Protein AF-A0A0U3AII0-F1 (afdb_monomer)

Radius of gyration: 12.85 Å; Cα contacts (8 Å, |Δi|>4): 64; chains: 1; bounding box: 34×19×37 Å

Structure (mmCIF, N/CA/C/O backbone):
data_AF-A0A0U3AII0-F1
#
_entry.id   AF-A0A0U3AII0-F1
#
loop_
_atom_site.group_PDB
_atom_site.id
_atom_site.type_symbol
_atom_site.label_atom_id
_atom_site.label_alt_id
_atom_site.label_comp_id
_atom_site.label_asym_id
_atom_site.label_entity_id
_atom_site.label_seq_id
_atom_site.pdbx_PDB_ins_code
_atom_site.Cartn_x
_atom_site.Cartn_y
_atom_site.Cartn_z
_atom_site.occupancy
_atom_site.B_iso_or_equiv
_atom_site.auth_seq_id
_atom_site.auth_comp_id
_atom_site.auth_asym_id
_atom_site.auth_atom_id
_atom_site.pdbx_PDB_model_num
ATOM 1 N N . MET A 1 1 ? 14.137 8.254 -18.090 1.00 69.31 1 MET A N 1
ATOM 2 C CA . MET A 1 1 ? 12.822 7.748 -17.643 1.00 69.31 1 MET A CA 1
ATOM 3 C C . MET A 1 1 ? 13.065 6.962 -16.368 1.00 69.31 1 MET A C 1
ATOM 5 O O . MET A 1 1 ? 14.175 6.471 -16.215 1.00 69.31 1 MET A O 1
ATOM 9 N N . VAL A 1 2 ? 12.109 6.940 -15.445 1.00 83.81 2 VAL A N 1
ATOM 10 C CA . VAL A 1 2 ? 12.187 6.131 -14.219 1.00 83.81 2 VAL A CA 1
ATOM 11 C C . VAL A 1 2 ? 11.286 4.926 -14.442 1.00 83.81 2 VAL A C 1
ATOM 13 O O . VAL A 1 2 ? 10.139 5.117 -14.841 1.00 83.81 2 VAL A O 1
ATOM 16 N N . ASP A 1 3 ? 11.824 3.726 -14.252 1.00 93.81 3 ASP A N 1
ATOM 17 C CA . ASP A 1 3 ? 11.090 2.480 -14.465 1.00 93.81 3 ASP A CA 1
ATOM 18 C C . ASP A 1 3 ? 10.175 2.164 -13.273 1.00 93.81 3 ASP A C 1
ATOM 20 O O . ASP A 1 3 ? 10.411 2.619 -12.149 1.00 93.81 3 ASP A O 1
ATOM 24 N N . GLU A 1 4 ? 9.120 1.387 -13.527 1.00 95.81 4 GLU A N 1
ATOM 25 C CA . GLU A 1 4 ? 8.249 0.859 -12.475 1.00 95.81 4 GLU A CA 1
ATOM 26 C C . GLU A 1 4 ? 9.070 -0.039 -11.524 1.00 95.81 4 GLU A C 1
ATOM 28 O O . GLU A 1 4 ? 9.826 -0.895 -11.995 1.00 95.81 4 GLU A O 1
ATOM 33 N N . PRO A 1 5 ? 8.955 0.133 -10.194 1.00 97.69 5 PRO A N 1
ATOM 34 C CA . PRO A 1 5 ? 9.640 -0.721 -9.232 1.00 97.69 5 PRO A CA 1
ATOM 35 C C . PRO A 1 5 ? 9.120 -2.161 -9.266 1.00 97.69 5 PRO A C 1
ATOM 37 O O . PRO A 1 5 ? 7.961 -2.428 -9.589 1.00 97.69 5 PRO A O 1
ATOM 40 N N . SER A 1 6 ? 9.966 -3.100 -8.838 1.00 98.06 6 SER A N 1
ATOM 41 C CA . SER A 1 6 ? 9.544 -4.487 -8.645 1.00 98.06 6 SER A CA 1
ATOM 42 C C . SER A 1 6 ? 8.516 -4.614 -7.509 1.00 98.06 6 SER A C 1
ATOM 44 O O . SER A 1 6 ? 8.306 -3.694 -6.710 1.00 98.06 6 SER A O 1
ATOM 46 N N . VAL A 1 7 ? 7.880 -5.784 -7.398 1.00 98.12 7 VAL A N 1
ATOM 47 C CA . VAL A 1 7 ? 6.993 -6.108 -6.265 1.00 98.12 7 VAL A CA 1
ATOM 48 C C . VAL A 1 7 ? 7.742 -5.985 -4.932 1.00 98.12 7 VAL A C 1
ATOM 50 O O . VAL A 1 7 ? 7.228 -5.374 -3.999 1.00 98.12 7 VAL A O 1
ATOM 53 N N . GLU A 1 8 ? 8.974 -6.491 -4.844 1.00 98.38 8 GLU A N 1
ATOM 54 C CA . GLU A 1 8 ? 9.783 -6.436 -3.616 1.00 98.38 8 GLU A CA 1
ATOM 55 C C . GLU A 1 8 ? 10.187 -5.000 -3.245 1.00 98.38 8 GLU A C 1
ATOM 57 O O . GLU A 1 8 ? 10.092 -4.599 -2.077 1.00 98.38 8 GLU A O 1
ATOM 62 N N . ASP A 1 9 ? 10.567 -4.198 -4.244 1.00 98.50 9 ASP A N 1
ATOM 63 C CA . ASP A 1 9 ? 10.886 -2.781 -4.048 1.00 98.50 9 ASP A CA 1
ATO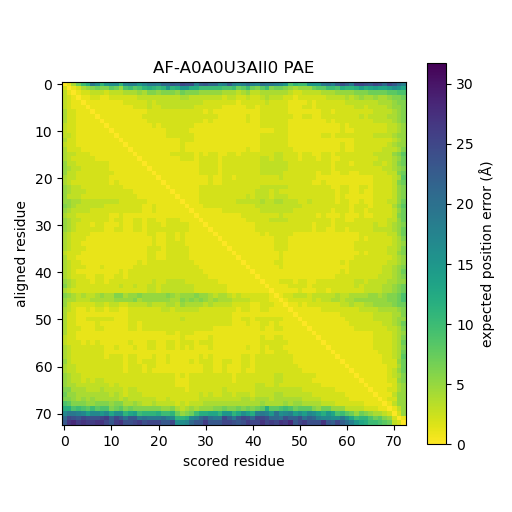M 64 C C . ASP A 1 9 ? 9.648 -2.006 -3.592 1.00 98.50 9 ASP A C 1
ATOM 66 O O . ASP A 1 9 ? 9.716 -1.197 -2.667 1.00 98.50 9 ASP A O 1
ATOM 70 N N . SER A 1 10 ? 8.489 -2.300 -4.182 1.00 98.50 10 SER A N 1
ATOM 71 C CA . SER A 1 10 ? 7.214 -1.673 -3.825 1.00 98.50 10 SER A CA 1
ATOM 72 C C . SER A 1 10 ? 6.788 -2.014 -2.402 1.00 98.50 10 SER A C 1
ATOM 74 O O . SER A 1 10 ? 6.375 -1.121 -1.666 1.00 98.50 10 SER A O 1
ATOM 76 N N . ILE A 1 11 ? 6.955 -3.267 -1.965 1.00 98.75 11 ILE A N 1
ATOM 77 C C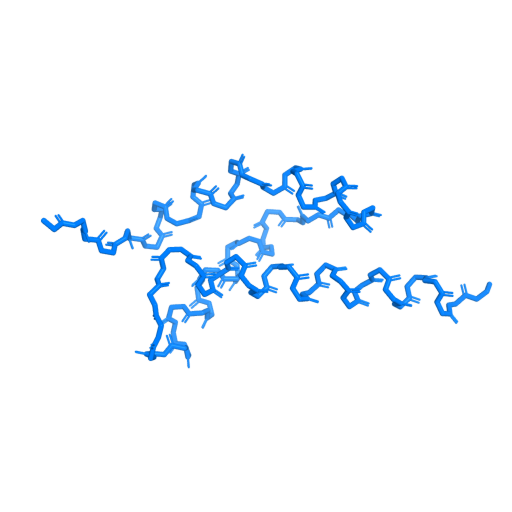A . ILE A 1 11 ? 6.720 -3.661 -0.567 1.00 98.75 11 ILE A CA 1
ATOM 78 C C . ILE A 1 11 ? 7.621 -2.845 0.368 1.00 98.75 11 ILE A C 1
ATOM 80 O O . ILE A 1 11 ? 7.156 -2.334 1.387 1.00 98.75 11 ILE A O 1
ATOM 84 N N . SER A 1 12 ? 8.898 -2.684 0.018 1.00 98.69 12 SER A N 1
ATOM 85 C CA . SER A 1 12 ? 9.850 -1.899 0.813 1.00 98.69 12 SER A CA 1
ATOM 86 C C . SER A 1 12 ? 9.474 -0.414 0.865 1.00 98.69 12 SER A C 1
ATOM 88 O O . SER A 1 12 ? 9.526 0.195 1.936 1.00 98.69 12 SER A O 1
ATOM 90 N N . ILE A 1 13 ? 9.019 0.153 -0.257 1.00 98.56 13 ILE A N 1
ATOM 91 C CA . ILE A 1 13 ? 8.500 1.524 -0.338 1.00 98.56 13 ILE A CA 1
ATOM 92 C C . ILE A 1 13 ? 7.281 1.687 0.572 1.00 98.56 13 ILE A C 1
ATOM 94 O O . ILE A 1 13 ? 7.286 2.580 1.419 1.00 98.56 13 ILE A O 1
ATOM 98 N N . LEU A 1 14 ? 6.270 0.816 0.451 1.00 98.56 14 LEU A N 1
ATOM 99 C CA . LEU A 1 14 ? 5.055 0.887 1.267 1.00 98.56 14 LEU A CA 1
ATOM 100 C C . LEU A 1 14 ? 5.369 0.730 2.759 1.00 98.56 14 LEU A C 1
ATOM 102 O O . LEU A 1 14 ? 4.861 1.503 3.567 1.00 98.56 14 LEU A O 1
ATOM 106 N N . ARG A 1 15 ? 6.260 -0.195 3.142 1.00 98.56 15 ARG A N 1
ATOM 107 C CA . ARG A 1 15 ? 6.739 -0.324 4.531 1.00 98.56 15 ARG A CA 1
ATOM 108 C C . ARG A 1 15 ? 7.376 0.966 5.050 1.00 98.56 15 ARG A C 1
ATOM 110 O O . ARG A 1 15 ? 7.176 1.299 6.212 1.00 98.56 15 ARG A O 1
ATOM 117 N N . GLY A 1 16 ? 8.101 1.699 4.204 1.00 98.38 16 GLY A N 1
ATOM 118 C CA . GLY A 1 16 ? 8.728 2.975 4.563 1.00 98.38 16 GLY A CA 1
ATOM 119 C C . GLY A 1 16 ? 7.749 4.141 4.743 1.00 98.38 16 GLY A C 1
ATOM 120 O O . GLY A 1 16 ? 8.100 5.141 5.370 1.00 98.38 16 GLY A O 1
ATOM 121 N N . ILE A 1 17 ? 6.526 4.034 4.214 1.00 98.12 17 ILE A N 1
ATOM 122 C CA . ILE A 1 17 ? 5.494 5.077 4.331 1.00 98.12 17 ILE A CA 1
ATOM 123 C C . ILE A 1 17 ? 4.304 4.672 5.202 1.00 98.12 17 ILE A C 1
ATOM 125 O O . ILE A 1 17 ? 3.555 5.564 5.599 1.00 98.12 17 ILE A O 1
ATOM 129 N N . LYS A 1 18 ? 4.125 3.384 5.532 1.00 97.44 18 LYS A N 1
ATOM 130 C CA . LYS A 1 18 ? 2.934 2.889 6.243 1.00 97.44 18 LYS A CA 1
ATOM 131 C C . LYS A 1 18 ? 2.681 3.634 7.553 1.00 97.44 18 LYS A C 1
ATOM 133 O O . LYS A 1 18 ? 1.545 4.004 7.804 1.00 97.44 18 LYS A O 1
ATOM 138 N N . ASP A 1 19 ? 3.726 3.956 8.321 1.00 98.00 19 ASP A N 1
ATOM 139 C CA . ASP A 1 19 ? 3.596 4.626 9.622 1.00 98.00 19 ASP A CA 1
ATOM 140 C C . ASP A 1 19 ? 2.940 6.015 9.486 1.00 98.00 19 ASP A C 1
ATOM 142 O O . ASP A 1 19 ? 2.224 6.474 10.376 1.00 98.00 19 ASP A O 1
ATOM 146 N N . LYS A 1 20 ? 3.132 6.688 8.340 1.00 98.12 20 LYS A N 1
ATOM 147 C CA . LYS A 1 20 ? 2.466 7.966 8.044 1.00 98.12 20 LYS A CA 1
ATOM 148 C C . LYS A 1 20 ? 0.970 7.775 7.793 1.00 98.12 20 LYS A C 1
ATOM 150 O O . LYS A 1 20 ? 0.181 8.593 8.255 1.00 98.12 20 LYS A O 1
ATOM 155 N N . TYR A 1 21 ? 0.591 6.709 7.089 1.00 98.19 21 TYR A N 1
ATOM 156 C CA . TYR A 1 21 ? -0.811 6.364 6.829 1.00 98.19 21 TYR A CA 1
ATOM 157 C C . TYR A 1 21 ? -1.510 5.857 8.092 1.00 98.19 21 TYR A C 1
ATOM 159 O O . TYR A 1 21 ? -2.641 6.250 8.360 1.00 98.19 21 TYR A O 1
ATOM 167 N N . GLU A 1 22 ? -0.820 5.061 8.912 1.00 98.25 22 GLU A N 1
ATOM 168 C CA . GLU A 1 22 ? -1.294 4.656 10.237 1.00 98.25 22 GLU A CA 1
ATOM 169 C C . GLU A 1 22 ? -1.621 5.876 11.103 1.00 98.25 22 GLU A C 1
ATOM 171 O O . GLU A 1 22 ? -2.710 5.961 11.669 1.00 98.25 22 GLU A O 1
ATOM 176 N N . LEU A 1 23 ? -0.707 6.853 11.159 1.00 98.12 23 LEU A N 1
ATOM 177 C CA . LEU A 1 23 ? -0.915 8.093 11.904 1.00 98.12 23 LEU A CA 1
ATOM 178 C C . LEU A 1 23 ? -2.062 8.930 11.326 1.00 98.12 23 LEU A C 1
ATOM 180 O O . LEU A 1 23 ? -2.862 9.466 12.090 1.00 98.12 23 LEU A O 1
ATOM 184 N N . HIS A 1 24 ? -2.137 9.054 9.999 1.00 97.69 24 HIS A N 1
ATOM 185 C CA . HIS A 1 24 ? -3.159 9.853 9.327 1.00 97.69 24 HIS A CA 1
ATOM 186 C C . HIS A 1 24 ? -4.573 9.311 9.571 1.00 97.69 24 HIS A C 1
ATOM 188 O O . HIS A 1 24 ? -5.469 10.073 9.927 1.00 97.69 24 HIS A O 1
ATOM 194 N N . HIS A 1 25 ? -4.754 7.995 9.439 1.00 97.50 25 HIS A N 1
ATOM 195 C CA . HIS A 1 25 ? -6.053 7.335 9.600 1.00 97.50 25 HIS A CA 1
ATOM 196 C C . HIS A 1 25 ? -6.360 6.932 11.042 1.00 97.50 25 HIS A C 1
ATOM 198 O O . HIS A 1 25 ? -7.502 6.624 11.373 1.00 97.50 25 HIS A O 1
ATOM 204 N N . GLY A 1 26 ? -5.361 6.917 11.924 1.00 96.94 26 GLY A N 1
ATOM 205 C CA . GLY A 1 26 ? -5.512 6.418 13.290 1.00 96.94 26 GLY A CA 1
ATOM 206 C C . GLY A 1 26 ? -5.796 4.914 13.342 1.00 96.94 26 GLY A C 1
ATOM 207 O O . GLY A 1 26 ? -6.544 4.462 14.208 1.00 96.94 26 GLY A O 1
ATOM 208 N N . VAL A 1 27 ? -5.222 4.145 12.413 1.00 97.50 27 VAL A N 1
ATOM 209 C CA . VAL A 1 27 ? -5.362 2.682 12.326 1.00 97.50 27 VAL A CA 1
ATOM 210 C C . VAL A 1 27 ? -3.992 2.011 12.332 1.00 97.50 27 VAL A C 1
ATOM 212 O O . VAL A 1 27 ? -2.973 2.659 12.121 1.00 97.50 27 VAL A O 1
ATOM 215 N N . ARG A 1 28 ? -3.955 0.693 12.551 1.00 97.62 28 ARG A N 1
ATOM 216 C CA . ARG A 1 28 ? -2.732 -0.110 12.412 1.00 97.62 28 ARG A CA 1
ATOM 217 C C . ARG A 1 28 ? -2.768 -0.910 11.110 1.00 97.62 28 ARG A C 1
ATOM 219 O O . ARG A 1 28 ? -3.675 -1.715 10.906 1.00 97.62 28 ARG A O 1
ATOM 226 N N . ILE A 1 29 ? -1.738 -0.755 10.288 1.00 98.44 29 ILE A N 1
ATOM 227 C CA . ILE A 1 29 ? -1.520 -1.459 9.027 1.00 98.44 29 ILE A CA 1
ATOM 228 C C . ILE A 1 29 ? -0.548 -2.615 9.287 1.00 98.44 29 ILE A C 1
ATOM 230 O O . ILE A 1 29 ? 0.652 -2.447 9.527 1.00 98.44 29 ILE A O 1
ATOM 234 N N . LYS A 1 30 ? -1.081 -3.840 9.250 1.00 98.19 30 LYS A N 1
ATOM 235 C CA . LYS A 1 30 ? -0.272 -5.059 9.391 1.00 98.19 30 LYS A CA 1
ATOM 236 C C . LYS A 1 30 ? 0.673 -5.218 8.200 1.00 98.19 30 LYS A C 1
ATOM 238 O O . LYS A 1 30 ?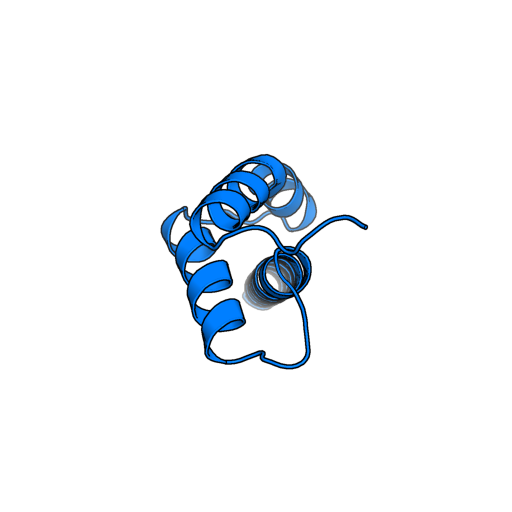 0.331 -4.843 7.084 1.00 98.19 30 LYS A O 1
ATOM 243 N N . ASP A 1 31 ? 1.828 -5.837 8.429 1.00 98.19 31 ASP A N 1
ATOM 244 C CA . ASP A 1 31 ? 2.799 -6.092 7.358 1.00 98.19 31 ASP A CA 1
ATOM 245 C C . ASP A 1 31 ? 2.205 -6.958 6.232 1.00 98.19 31 ASP A C 1
ATOM 247 O O . ASP A 1 31 ? 2.330 -6.614 5.061 1.00 98.19 31 ASP A O 1
ATOM 251 N N . ASP A 1 32 ? 1.426 -7.985 6.585 1.00 98.38 32 ASP A N 1
ATOM 252 C CA . ASP A 1 32 ? 0.704 -8.817 5.612 1.00 98.38 32 ASP A CA 1
ATOM 253 C C . ASP A 1 32 ? -0.274 -8.009 4.740 1.00 98.38 32 ASP A C 1
ATOM 255 O O . ASP A 1 32 ? -0.499 -8.354 3.582 1.00 98.38 32 ASP A O 1
ATOM 259 N N . ALA A 1 33 ? -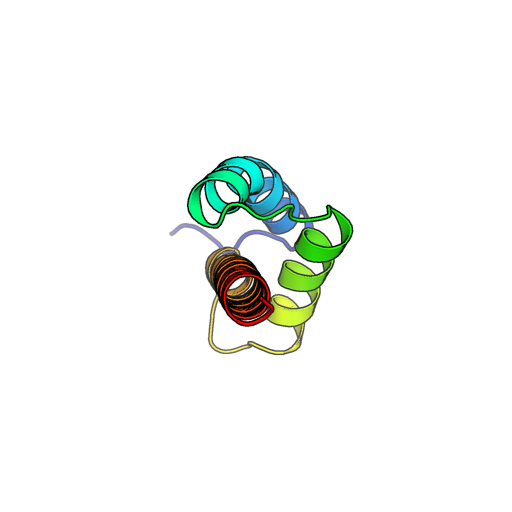0.843 -6.913 5.264 1.00 98.44 33 ALA A N 1
ATOM 260 C CA . ALA A 1 33 ? -1.724 -6.036 4.491 1.00 98.44 33 ALA A CA 1
ATOM 261 C C . ALA A 1 33 ? -0.939 -5.215 3.457 1.00 98.44 33 ALA A C 1
ATOM 263 O O . ALA A 1 33 ? -1.428 -5.009 2.350 1.00 98.44 33 ALA A O 1
ATOM 264 N N . VAL A 1 34 ? 0.293 -4.805 3.786 1.00 98.69 34 VAL A N 1
ATOM 265 C CA . VAL A 1 34 ? 1.205 -4.155 2.832 1.00 98.69 34 VAL A CA 1
ATOM 266 C C . VAL A 1 34 ? 1.560 -5.116 1.700 1.00 98.69 34 VAL A C 1
ATOM 268 O O . VAL A 1 34 ? 1.451 -4.750 0.532 1.00 98.69 34 VAL A O 1
ATOM 271 N N . ILE A 1 35 ? 1.937 -6.353 2.037 1.00 98.75 35 ILE A N 1
ATOM 272 C CA . ILE A 1 35 ? 2.267 -7.386 1.044 1.00 98.75 35 ILE A CA 1
ATOM 273 C C . ILE A 1 35 ? 1.062 -7.633 0.127 1.00 98.75 35 ILE A C 1
ATOM 275 O O . ILE A 1 35 ? 1.190 -7.544 -1.094 1.00 98.75 35 ILE A O 1
ATOM 279 N N . ALA A 1 36 ? -0.126 -7.837 0.705 1.00 98.69 36 ALA A N 1
ATOM 280 C CA . ALA A 1 36 ? -1.349 -8.059 -0.058 1.00 98.69 36 ALA A CA 1
ATOM 281 C C . ALA A 1 36 ? -1.707 -6.873 -0.971 1.00 98.69 36 ALA A C 1
ATOM 283 O O . ALA A 1 36 ? -2.100 -7.091 -2.116 1.00 98.69 36 ALA A O 1
ATOM 284 N N . ALA A 1 37 ? -1.548 -5.625 -0.512 1.00 98.62 37 ALA A N 1
ATOM 285 C CA . ALA A 1 37 ? -1.820 -4.442 -1.330 1.00 98.62 37 ALA A CA 1
ATOM 286 C C . ALA A 1 37 ? -0.932 -4.399 -2.586 1.00 98.62 37 ALA A C 1
ATOM 288 O O . ALA A 1 37 ? -1.420 -4.118 -3.684 1.00 98.62 37 ALA A O 1
ATOM 289 N N . VAL A 1 38 ? 0.355 -4.738 -2.459 1.00 98.69 38 VAL A N 1
ATOM 290 C CA . VAL A 1 38 ? 1.272 -4.795 -3.608 1.00 98.69 38 VAL A CA 1
ATOM 291 C C . VAL A 1 38 ? 0.944 -5.971 -4.527 1.00 98.69 38 VAL A C 1
ATOM 293 O O . VAL A 1 38 ? 0.801 -5.779 -5.734 1.00 98.69 38 VAL A O 1
ATOM 296 N N . GLU A 1 39 ? 0.794 -7.181 -3.988 1.00 98.44 39 GLU A N 1
ATOM 297 C CA . GLU A 1 39 ? 0.563 -8.380 -4.803 1.00 98.44 39 GLU A CA 1
ATOM 298 C C . GLU A 1 39 ? -0.763 -8.312 -5.571 1.00 98.44 39 GLU A C 1
ATOM 300 O O . GLU A 1 39 ? -0.819 -8.629 -6.762 1.00 98.44 39 GLU A O 1
ATOM 305 N N . LEU A 1 40 ? -1.835 -7.866 -4.911 1.00 98.44 40 LEU A N 1
ATOM 306 C CA . LEU A 1 40 ? -3.160 -7.790 -5.518 1.00 98.44 40 LEU A CA 1
ATOM 307 C C . LEU A 1 40 ? -3.259 -6.643 -6.526 1.00 98.44 40 LEU A C 1
ATOM 309 O O . LEU A 1 40 ? -3.821 -6.847 -7.603 1.00 98.44 40 LEU A O 1
ATOM 313 N N . SER A 1 41 ? -2.683 -5.471 -6.233 1.00 98.38 41 SER A N 1
ATOM 314 C CA . SER A 1 41 ? -2.655 -4.373 -7.210 1.00 98.38 41 SER A CA 1
ATOM 315 C C . SER A 1 41 ? -1.803 -4.725 -8.430 1.00 98.38 41 SER A C 1
ATOM 317 O O . SER A 1 41 ? -2.205 -4.449 -9.558 1.00 98.38 41 SER A O 1
ATOM 319 N N . SER A 1 42 ? -0.663 -5.396 -8.239 1.00 98.06 42 SER A N 1
ATOM 320 C CA . SER A 1 42 ? 0.170 -5.897 -9.336 1.00 98.06 42 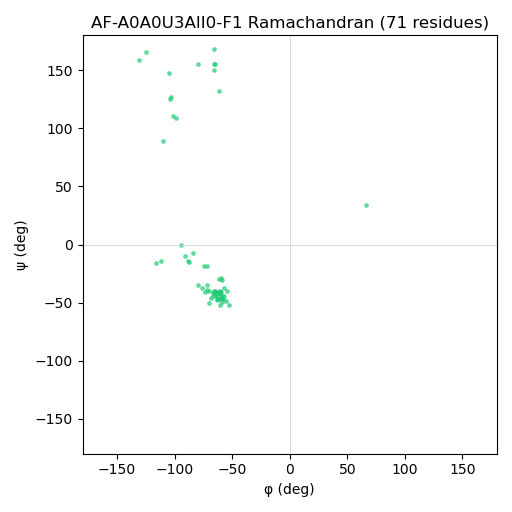SER A CA 1
ATOM 321 C C . SER A 1 42 ? -0.593 -6.887 -10.221 1.00 98.06 42 SER A C 1
ATOM 323 O O . SER A 1 42 ? -0.574 -6.773 -11.445 1.00 98.06 42 SER A O 1
ATOM 325 N N . ARG A 1 43 ? -1.331 -7.819 -9.605 1.00 97.75 43 ARG A N 1
ATOM 326 C CA . ARG A 1 43 ? -2.042 -8.888 -10.316 1.00 97.75 43 ARG A CA 1
ATOM 327 C C . ARG A 1 43 ? -3.321 -8.439 -11.022 1.00 97.75 43 ARG A C 1
ATOM 329 O O . ARG A 1 43 ? -3.635 -8.991 -12.075 1.00 97.75 43 ARG A O 1
ATOM 336 N N . TYR A 1 44 ? -4.086 -7.522 -10.432 1.00 98.19 44 TYR A N 1
ATOM 337 C CA . TYR A 1 44 ? -5.455 -7.229 -10.877 1.00 98.19 44 TYR A CA 1
ATOM 338 C C . TYR A 1 44 ? -5.668 -5.807 -11.403 1.00 98.19 44 TYR A C 1
ATOM 340 O O . TYR A 1 44 ? -6.660 -5.577 -12.090 1.00 98.19 44 TYR A O 1
ATOM 348 N N . ILE A 1 45 ? -4.755 -4.869 -11.133 1.00 97.56 45 ILE A N 1
ATOM 349 C CA . ILE A 1 45 ? -4.834 -3.487 -11.625 1.00 97.56 45 ILE A CA 1
ATOM 350 C C . ILE A 1 45 ? -3.724 -3.296 -12.666 1.00 97.56 45 ILE A C 1
ATOM 352 O O . ILE A 1 45 ? -2.587 -2.957 -12.334 1.00 97.56 45 ILE A O 1
ATOM 356 N N . SER A 1 46 ? -4.035 -3.593 -13.930 1.00 94.88 46 SER A N 1
ATOM 357 C CA . SER A 1 46 ? -3.063 -3.628 -15.037 1.00 94.88 46 SER A CA 1
ATOM 358 C C . SER A 1 46 ? -2.907 -2.305 -15.795 1.00 94.88 46 SER A C 1
ATOM 360 O O . SER A 1 46 ? -2.024 -2.186 -16.636 1.00 94.88 46 SER A O 1
ATOM 362 N N . ASP A 1 47 ? -3.778 -1.331 -15.544 1.00 96.44 47 ASP A N 1
ATOM 363 C CA . ASP A 1 47 ? -3.802 -0.007 -16.181 1.00 96.44 47 ASP A CA 1
ATOM 364 C C . ASP A 1 47 ? -3.056 1.072 -15.374 1.00 96.44 47 ASP A C 1
ATOM 366 O O . ASP A 1 47 ? -2.969 2.223 -15.800 1.00 96.44 47 ASP A O 1
ATOM 370 N N . ARG A 1 48 ? -2.490 0.694 -14.220 1.00 97.06 48 ARG A N 1
ATOM 371 C CA . ARG A 1 48 ? -1.702 1.552 -13.326 1.00 97.06 48 ARG A CA 1
ATOM 372 C C . ARG A 1 48 ? -0.383 0.886 -12.940 1.00 97.06 48 ARG A C 1
ATOM 374 O O . ARG A 1 48 ? -0.254 -0.342 -12.955 1.00 97.06 48 ARG A O 1
ATOM 381 N N . P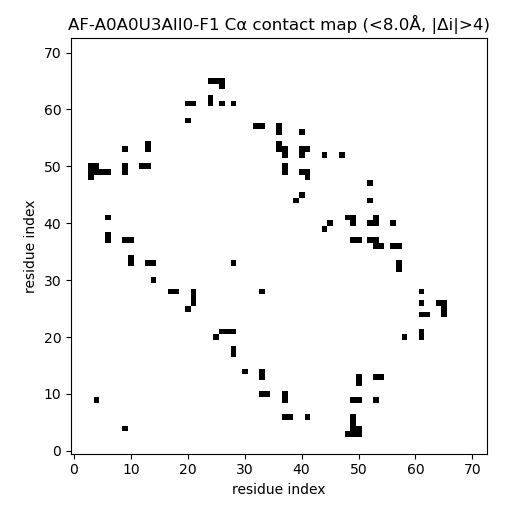HE A 1 49 ? 0.567 1.710 -12.515 1.00 97.81 49 PHE A N 1
ATOM 382 C CA . PHE A 1 49 ? 1.924 1.295 -12.170 1.00 97.81 49 PHE A CA 1
ATOM 383 C C . PHE A 1 49 ? 2.136 1.277 -10.652 1.00 97.81 49 PHE A C 1
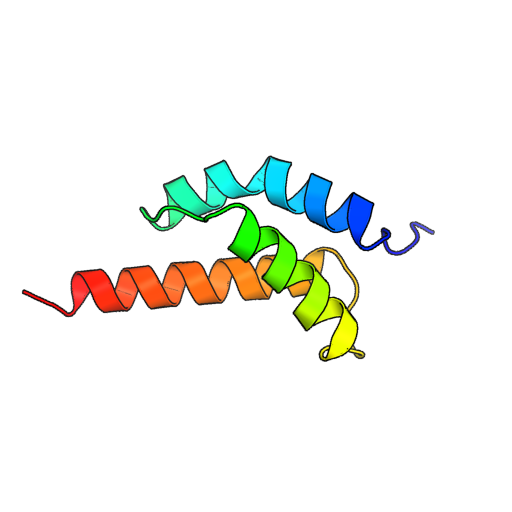ATOM 385 O O . PHE A 1 49 ? 1.552 2.071 -9.910 1.00 97.81 49 PHE A O 1
ATOM 392 N N . LEU A 1 50 ? 2.974 0.360 -10.181 1.00 98.00 50 LEU A N 1
ATOM 393 C CA . LEU A 1 50 ? 3.540 0.381 -8.841 1.00 98.00 50 LEU A CA 1
ATOM 394 C C . LEU A 1 50 ? 4.466 1.602 -8.651 1.00 98.00 50 LEU A C 1
ATOM 396 O O . LEU A 1 50 ? 5.003 2.137 -9.621 1.00 98.00 50 LEU A O 1
ATOM 400 N N . PRO A 1 51 ? 4.662 2.070 -7.403 1.00 98.12 51 PRO A N 1
ATOM 401 C CA . PRO A 1 51 ? 4.000 1.617 -6.176 1.00 98.12 51 PRO A CA 1
ATOM 402 C C . PRO A 1 51 ? 2.631 2.291 -5.963 1.00 98.12 51 PRO A C 1
ATOM 404 O O . PRO A 1 51 ? 1.898 1.904 -5.061 1.00 98.12 51 PRO A O 1
ATOM 407 N N . ASP A 1 52 ? 2.284 3.276 -6.794 1.00 98.25 52 ASP A N 1
ATOM 408 C CA . ASP A 1 52 ? 1.129 4.174 -6.661 1.00 98.25 52 ASP A CA 1
ATOM 409 C C . ASP A 1 52 ? -0.196 3.423 -6.469 1.00 98.25 52 ASP A C 1
ATOM 411 O O . ASP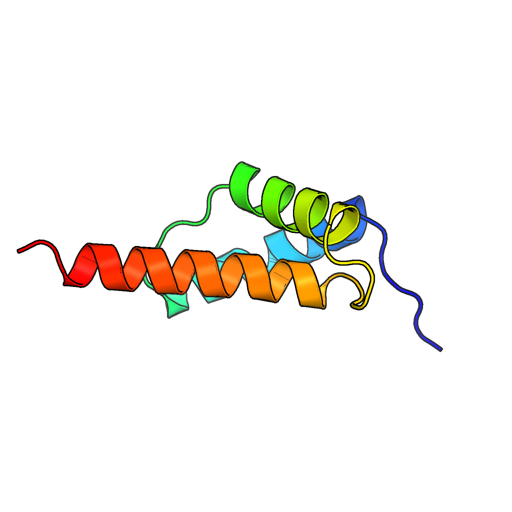 A 1 52 ? -0.871 3.595 -5.458 1.00 98.25 52 ASP A O 1
ATOM 415 N N . LYS A 1 53 ? -0.507 2.461 -7.347 1.00 98.25 53 LYS A N 1
ATOM 416 C CA . LYS A 1 53 ? -1.722 1.637 -7.208 1.00 98.25 53 LYS A CA 1
ATOM 417 C C . LYS A 1 53 ? -1.803 0.837 -5.901 1.00 98.25 53 LYS A C 1
ATOM 419 O O . LYS A 1 53 ? -2.900 0.539 -5.441 1.00 98.25 53 LYS A O 1
ATOM 424 N N . ALA A 1 54 ? -0.669 0.454 -5.315 1.00 98.62 54 ALA A N 1
ATOM 425 C CA . ALA A 1 54 ? -0.640 -0.274 -4.049 1.00 98.62 54 ALA A CA 1
ATOM 426 C C . ALA A 1 54 ? -0.828 0.675 -2.857 1.00 98.62 54 ALA A C 1
ATOM 428 O O . ALA A 1 54 ? -1.460 0.301 -1.870 1.00 98.62 54 ALA A O 1
ATOM 429 N N . ILE A 1 55 ? -0.294 1.897 -2.960 1.00 98.50 55 ILE A N 1
ATOM 430 C CA . ILE A 1 55 ? -0.496 2.964 -1.974 1.00 98.50 55 ILE A CA 1
ATOM 431 C C . ILE A 1 55 ? -1.979 3.309 -1.891 1.00 98.50 55 ILE A C 1
ATOM 433 O O . ILE A 1 55 ? -2.521 3.320 -0.790 1.00 98.50 55 ILE A O 1
ATOM 437 N N . ASP A 1 56 ? -2.638 3.481 -3.036 1.00 98.31 56 ASP A N 1
ATOM 438 C CA . ASP A 1 56 ? -4.074 3.757 -3.093 1.00 98.31 56 ASP A CA 1
ATOM 439 C C . ASP A 1 56 ? -4.902 2.662 -2.414 1.00 98.31 56 ASP A C 1
ATOM 441 O O . ASP A 1 56 ? -5.744 2.963 -1.573 1.00 98.31 56 ASP A O 1
ATOM 445 N N . LEU A 1 57 ? -4.628 1.381 -2.696 1.00 98.19 57 LEU A N 1
ATOM 446 C CA . LEU A 1 57 ? -5.340 0.283 -2.028 1.00 98.19 57 LEU A CA 1
ATOM 447 C C . LEU A 1 57 ? -5.137 0.290 -0.507 1.00 98.19 57 LEU A C 1
ATOM 449 O O . LEU A 1 57 ? -6.069 0.002 0.246 1.00 98.19 57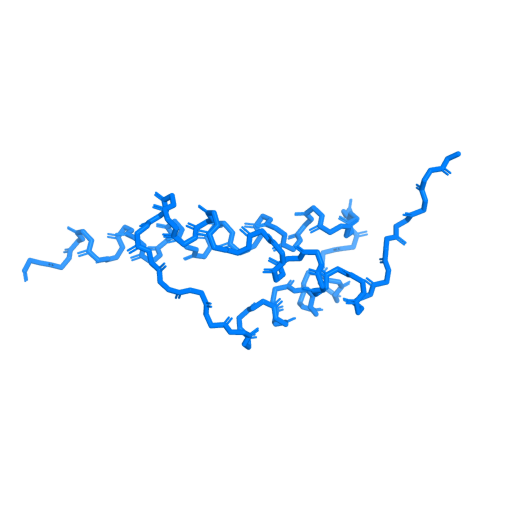 LEU A O 1
ATOM 453 N N . MET A 1 58 ? -3.920 0.589 -0.048 1.00 98.50 58 MET A N 1
ATOM 454 C CA . MET A 1 58 ? -3.609 0.686 1.378 1.00 98.50 58 MET A CA 1
ATOM 455 C C . MET A 1 58 ? -4.346 1.868 2.032 1.00 98.50 58 MET A C 1
ATOM 457 O O . MET A 1 58 ? -4.874 1.715 3.136 1.00 98.50 58 MET A O 1
ATOM 461 N N . ASP A 1 59 ? -4.408 3.014 1.352 1.00 98.25 59 ASP A N 1
ATOM 462 C CA . ASP A 1 59 ? -5.068 4.239 1.812 1.00 98.25 59 ASP A CA 1
ATOM 463 C C . ASP A 1 59 ? -6.596 4.094 1.878 1.00 98.25 59 ASP A C 1
ATOM 465 O O . ASP A 1 59 ? -7.217 4.411 2.897 1.00 98.25 59 ASP A O 1
ATOM 469 N N . GLU A 1 60 ? -7.211 3.531 0.836 1.00 98.25 60 GLU A N 1
ATOM 470 C CA . GLU A 1 60 ? -8.649 3.248 0.794 1.00 98.25 60 GLU A CA 1
ATOM 471 C C . GLU A 1 60 ? -9.055 2.243 1.879 1.00 98.25 60 GLU A C 1
ATOM 473 O O . GLU A 1 60 ? -10.067 2.430 2.563 1.00 98.25 60 GLU A O 1
ATOM 478 N N . ALA A 1 61 ? -8.253 1.191 2.087 1.00 98.00 61 ALA A N 1
ATOM 479 C CA . ALA A 1 61 ? -8.498 0.209 3.139 1.00 98.00 61 ALA A CA 1
ATOM 480 C C . ALA A 1 61 ? -8.398 0.831 4.542 1.00 98.00 61 ALA A C 1
ATOM 482 O O . ALA A 1 61 ? -9.233 0.541 5.404 1.00 98.00 61 ALA A O 1
ATOM 483 N N . ALA A 1 62 ? -7.411 1.702 4.771 1.00 97.75 62 ALA A N 1
ATOM 484 C CA . ALA A 1 62 ? -7.245 2.413 6.035 1.00 97.75 62 ALA A CA 1
ATOM 485 C C . ALA A 1 62 ? -8.399 3.399 6.291 1.00 97.75 62 ALA A C 1
ATOM 487 O O . ALA A 1 62 ? -8.981 3.390 7.378 1.00 97.75 62 ALA A O 1
ATOM 488 N N . SER A 1 63 ? -8.792 4.161 5.267 1.00 97.12 63 SER A N 1
ATOM 489 C CA . SER A 1 63 ? -9.936 5.080 5.302 1.00 97.12 63 SER A CA 1
ATOM 490 C C . SER A 1 63 ? -11.235 4.347 5.634 1.00 97.12 63 SER A C 1
ATOM 492 O O . SER A 1 63 ? -12.008 4.774 6.492 1.00 97.12 63 SER A O 1
ATOM 494 N N . LYS A 1 64 ? -11.469 3.200 4.984 1.00 97.25 64 LYS A N 1
ATOM 495 C CA . LYS A 1 64 ? -12.654 2.375 5.220 1.00 97.25 64 LYS A CA 1
ATOM 496 C C . LYS A 1 64 ? -12.704 1.857 6.656 1.00 97.25 64 LYS A C 1
ATOM 498 O O . LYS A 1 64 ? -13.740 1.982 7.303 1.00 97.25 64 LYS A O 1
ATOM 503 N N . LEU A 1 65 ? -11.592 1.323 7.166 1.00 96.12 65 LEU A N 1
ATOM 504 C CA . LEU A 1 65 ? -11.515 0.849 8.548 1.00 96.12 65 LEU A CA 1
ATOM 505 C C . LEU A 1 65 ? -11.783 1.985 9.542 1.00 96.12 65 LEU A C 1
ATOM 507 O O . LEU A 1 65 ? -12.504 1.787 10.517 1.00 96.12 65 LEU A O 1
ATOM 511 N N . ARG A 1 66 ? -11.249 3.185 9.283 1.00 95.12 66 ARG A N 1
ATOM 512 C CA . ARG A 1 66 ? -11.499 4.353 10.128 1.00 95.12 66 ARG A CA 1
ATOM 513 C C . ARG A 1 66 ? -12.988 4.707 10.195 1.00 95.12 66 ARG A C 1
ATOM 515 O O . ARG A 1 66 ? -13.514 4.909 11.286 1.00 95.12 66 ARG A O 1
ATOM 522 N N . LEU A 1 67 ? -13.673 4.727 9.051 1.00 95.00 67 LEU A N 1
ATOM 523 C CA . LEU A 1 67 ? -15.118 4.969 8.998 1.00 95.00 67 LEU A CA 1
ATOM 524 C C . LEU A 1 67 ? -15.911 3.897 9.758 1.00 95.00 67 LEU A C 1
ATOM 526 O O . LEU A 1 67 ? -16.846 4.230 10.482 1.00 95.00 67 LEU A O 1
ATOM 530 N N . GLU A 1 68 ? -15.531 2.623 9.628 1.00 94.56 68 GLU A N 1
ATOM 531 C CA . GLU A 1 68 ? -16.165 1.524 10.366 1.00 94.56 68 GLU A CA 1
ATOM 532 C C . GLU A 1 68 ? -15.998 1.694 11.886 1.00 94.56 68 GLU A C 1
ATOM 534 O O . GLU A 1 68 ? -16.966 1.518 12.628 1.00 94.56 68 GLU A O 1
ATOM 539 N N . MET A 1 69 ? -14.815 2.115 12.345 1.00 91.88 69 MET A N 1
ATOM 540 C CA . MET A 1 69 ? -14.546 2.404 13.759 1.00 91.88 69 MET A CA 1
ATOM 541 C C . MET A 1 69 ? -15.384 3.568 14.299 1.00 91.88 69 MET A C 1
ATOM 543 O O . MET A 1 69 ? -15.884 3.473 15.414 1.00 91.88 69 MET A O 1
ATOM 547 N N . ASP A 1 70 ? -15.565 4.641 13.523 1.00 87.56 70 ASP A N 1
ATOM 548 C CA . ASP A 1 70 ? -16.389 5.790 13.929 1.00 87.56 70 ASP A CA 1
ATOM 549 C C . ASP A 1 70 ? -17.906 5.477 13.868 1.00 87.56 70 ASP A C 1
ATOM 551 O O . ASP A 1 70 ? -18.715 6.179 14.476 1.00 87.56 70 ASP A O 1
ATOM 555 N N . SER A 1 71 ? -18.311 4.425 13.141 1.00 80.94 71 SER A N 1
ATOM 556 C CA . SER A 1 71 ? -19.719 4.033 12.953 1.00 80.94 71 SER A CA 1
ATOM 557 C C . SER A 1 71 ? -20.282 3.086 14.022 1.00 80.94 71 SER A C 1
ATOM 559 O O . SER A 1 71 ? -21.500 2.911 14.105 1.00 80.94 71 SER A O 1
ATOM 561 N N . LEU A 1 72 ? -19.416 2.476 14.835 1.00 64.06 72 LEU A N 1
ATOM 562 C CA . LEU A 1 72 ? -19.794 1.586 15.932 1.00 64.06 72 LEU A CA 1
ATOM 563 C C . LEU A 1 72 ? -19.703 2.362 17.265 1.00 64.06 72 LEU A C 1
ATOM 565 O O . LEU A 1 72 ? -18.593 2.717 17.658 1.00 64.06 72 LEU A O 1
ATOM 569 N N . PRO A 1 73 ? -20.836 2.665 17.934 1.00 58.81 73 PRO A N 1
ATOM 570 C CA . PRO A 1 73 ? -20.856 3.387 19.209 1.00 58.81 73 PRO A CA 1
ATOM 571 C C . PRO A 1 73 ? -20.399 2.541 20.406 1.00 58.81 73 PRO A C 1
ATOM 573 O O . PRO A 1 73 ? -20.602 1.303 20.387 1.00 58.81 73 PRO A O 1
#

Secondary structure (DSSP, 8-state):
-PPPPPHHHHHHHHHHHHHHHHHHHT----HHHHHHHHHHHHHH--SS-TTHHHHHHHHHHHHHHHHHHHH--

Nearest PDB structures (foldseek):
  8a8w-assembly1_D  TM=9.874E-01  e=2.307E-06  Mycobacterium tuberculosis
  6qs8-assembly1_F  TM=9.739E-01  e=2.786E-06  Escherichia coli
  5og1-assembly1_D  TM=9.336E-01  e=1.910E-06  Escherichia coli K-12
  1r6b-assembly1_X  TM=9.870E-01  e=9.213E-06  Escherichia coli
  1ksf-assembly1_X  TM=9.836E-01  e=1.524E-05  Escherichia coli

Sequence (73 aa):
MVDEPSVEDSISILRGIKDKYELHHGVRIKDDAVIAAVELSSRYISDRFLPDKAIDLMDEAASKLRLEMDSLP

Mean predicted aligned error: 2.98 Å

Foldseek 3Di:
DDDFDDLVVLLVVCVVCVVVLCVVLVHDDDSVLSSCLSVVCVVPVPVDTPDVSSVVVSNVVSNVVSVVVVVPD

Solvent-accessible surface area (backbone atoms only — not comparable to full-atom values): 4250 Å² total; per-residue (Å²): 136,83,79,74,58,52,72,71,54,30,39,52,52,48,65,75,45,43,67,59,53,22,64,74,48,72,49,88,79,52,68,69,55,49,48,47,26,38,55,49,30,64,75,72,42,80,94,57,55,56,50,58,52,21,51,50,50,48,49,54,52,44,51,50,52,38,52,55,58,74,70,57,132

pLDDT: mean 95.76, std 7.27, range [58.81, 98.75]